Protein AF-A0A7C3WRI7-F1 (afdb_monomer_lite)

Sequence (171 aa):
MMRDEAKTGSPVGQGCARRIAGTIPGRKRAGGLLAVGIVGLAVCFWQSFASCGWAEELLVRPEIPGYQAPDWQAAYQRAAPKPTWQEWLDVGYLAGALALASWLALQRRSRAGLLLLSLVSLVWLGFWRKGCVCPIGAIQNVAAGLADPGFWVPWSVLAIFLLPLVATVFF

Secondary structure (DSSP, 8-state):
--------------------------HHHHHHHHHHHHHHHHHHHHHHHHTGGGSSGGG-----TT-PPP-TTSTTSSPPPPPHHHHHHHHHHHHHHHHHHHHIIIII--HHHHHHHHHHHHIIIIIITTSPPPHHHHHHHHHHHHH-TT----HHHHHHHHHHHHHHHH-

Structure (mmCIF, N/CA/C/O backbone):
data_AF-A0A7C3WRI7-F1
#
_entry.id   AF-A0A7C3WRI7-F1
#
loop_
_atom_site.group_PDB
_atom_site.id
_atom_site.type_symbol
_atom_site.label_atom_id
_atom_site.label_alt_id
_atom_site.label_comp_id
_atom_site.label_asym_id
_atom_site.label_entity_id
_atom_site.label_seq_id
_atom_site.pdbx_PDB_ins_code
_atom_site.Cartn_x
_atom_site.Cartn_y
_atom_site.Cartn_z
_atom_site.occupancy
_atom_site.B_iso_or_equiv
_atom_site.auth_seq_id
_atom_site.auth_comp_id
_atom_site.auth_asym_id
_atom_site.auth_atom_id
_atom_site.pdbx_PDB_model_num
ATOM 1 N N . MET A 1 1 ? -45.557 30.820 48.049 1.00 39.78 1 MET A N 1
ATOM 2 C CA . MET A 1 1 ? -45.938 32.223 47.775 1.00 39.78 1 MET A CA 1
ATOM 3 C C . MET A 1 1 ? -45.744 32.438 46.277 1.00 39.78 1 MET A C 1
ATOM 5 O O . MET A 1 1 ? -44.612 32.353 45.837 1.00 39.78 1 MET A O 1
ATOM 9 N N . MET A 1 2 ? -46.814 32.213 45.501 1.00 37.62 2 MET A N 1
ATOM 10 C CA . MET A 1 2 ? -47.477 33.202 44.616 1.00 37.62 2 MET A CA 1
ATOM 11 C C . MET A 1 2 ? -46.625 33.594 43.390 1.00 37.62 2 MET A C 1
ATOM 13 O O . MET A 1 2 ? -45.596 34.224 43.574 1.00 37.62 2 MET A O 1
ATOM 17 N N . ARG A 1 3 ? -46.945 33.088 42.180 1.00 43.84 3 ARG A N 1
ATOM 18 C CA . ARG A 1 3 ? -47.867 33.640 41.129 1.00 43.84 3 ARG A CA 1
ATOM 19 C C . ARG A 1 3 ? -47.015 34.271 40.004 1.00 43.84 3 ARG A C 1
ATOM 21 O O . ARG A 1 3 ? -45.990 34.842 40.339 1.00 43.84 3 ARG A O 1
ATOM 28 N N . ASP A 1 4 ? -47.270 34.236 38.695 1.00 41.69 4 ASP A N 1
ATOM 29 C CA . ASP A 1 4 ? -48.335 33.792 37.770 1.00 41.69 4 ASP A CA 1
ATOM 30 C C . ASP A 1 4 ? -47.631 33.562 36.399 1.00 41.69 4 ASP A C 1
ATOM 32 O O . ASP A 1 4 ? -46.673 34.264 36.080 1.00 41.69 4 ASP A O 1
ATOM 36 N N . GLU A 1 5 ? -47.858 32.471 35.661 1.00 54.56 5 GLU A N 1
ATOM 37 C CA . GLU A 1 5 ? -48.831 32.311 34.556 1.00 54.56 5 GLU A CA 1
ATOM 38 C C . GLU A 1 5 ? -48.925 33.491 33.561 1.00 54.56 5 GLU A C 1
ATOM 40 O O . GLU A 1 5 ? -49.636 34.467 33.786 1.00 54.56 5 GLU A O 1
ATOM 45 N N . ALA A 1 6 ? -48.314 33.323 32.382 1.00 50.34 6 ALA A N 1
ATOM 46 C CA . ALA A 1 6 ? -48.707 34.017 31.156 1.00 50.34 6 ALA A CA 1
ATOM 47 C C . ALA A 1 6 ? -49.017 32.979 30.063 1.00 50.34 6 ALA A C 1
ATOM 49 O O . ALA A 1 6 ? -48.139 32.501 29.346 1.00 50.34 6 ALA A O 1
ATOM 50 N N . LYS A 1 7 ? -50.303 32.622 29.969 1.00 48.34 7 LYS A N 1
ATOM 51 C CA . LYS A 1 7 ? -50.928 31.983 28.807 1.00 48.34 7 LYS A CA 1
ATOM 52 C C . LYS A 1 7 ? -51.440 33.060 27.858 1.00 48.34 7 LYS A C 1
ATOM 54 O O . LYS A 1 7 ? -52.238 33.877 28.291 1.00 48.34 7 LYS A O 1
ATOM 59 N N . THR A 1 8 ? -51.108 32.951 26.576 1.00 49.38 8 THR A N 1
ATOM 60 C CA . THR A 1 8 ? -51.894 33.391 25.403 1.00 49.38 8 THR A CA 1
ATOM 61 C C . THR A 1 8 ? -51.091 32.965 24.169 1.00 49.38 8 THR A C 1
ATOM 63 O O . THR A 1 8 ? -49.889 33.162 24.118 1.00 49.38 8 THR A O 1
ATOM 66 N N . GLY A 1 9 ? -51.600 32.341 23.119 1.00 36.56 9 GLY A N 1
ATOM 67 C CA . GLY A 1 9 ? -52.907 31.827 22.758 1.00 36.56 9 GLY A CA 1
ATOM 68 C C . GLY A 1 9 ? -52.699 31.162 21.392 1.00 36.56 9 GLY A C 1
ATOM 69 O O . GLY A 1 9 ? -52.019 31.710 20.527 1.00 36.56 9 GLY A O 1
ATOM 70 N N . SER A 1 10 ? -53.218 29.952 21.216 1.00 51.34 10 SER A N 1
ATOM 71 C CA . SER A 1 10 ? -53.287 29.304 19.905 1.00 51.34 10 SER A CA 1
ATOM 72 C C . SER A 1 10 ? -54.404 29.948 19.081 1.00 51.34 10 SER A C 1
ATOM 74 O O . SER A 1 10 ? -55.452 30.269 19.646 1.00 51.34 10 SER A O 1
ATOM 76 N N . PRO A 1 11 ? -54.250 30.024 17.752 1.00 51.44 11 PRO A N 1
ATOM 77 C CA . PRO A 1 11 ? -55.373 29.748 16.883 1.00 51.44 11 PRO A CA 1
ATOM 78 C C . PRO A 1 11 ? -55.123 28.474 16.077 1.00 51.44 11 PRO A C 1
ATOM 80 O O . PRO A 1 11 ? -54.161 28.319 15.327 1.00 51.44 11 PRO A O 1
ATOM 83 N N . VAL A 1 12 ? -56.074 27.570 16.261 1.00 51.44 12 VAL A N 1
ATOM 84 C CA . VAL A 1 12 ? -56.503 26.540 15.324 1.00 51.44 12 VAL A CA 1
ATOM 85 C C . VAL A 1 12 ? -56.751 27.160 13.942 1.00 51.44 12 VAL A C 1
ATOM 87 O O . VAL A 1 12 ? -57.408 28.189 13.828 1.00 51.44 12 VAL A O 1
ATOM 90 N N . GLY A 1 13 ? -56.273 26.489 12.895 1.00 44.88 13 GLY A N 1
ATOM 91 C CA . GLY A 1 13 ? -56.577 26.789 11.492 1.00 44.88 13 GLY A CA 1
ATOM 92 C C . GLY A 1 13 ? -55.788 25.851 10.582 1.00 44.88 13 GLY A C 1
ATOM 93 O O . GLY A 1 13 ? -54.680 26.155 10.166 1.00 44.88 13 GLY A O 1
ATOM 94 N N . GLN A 1 14 ? -56.208 24.593 10.431 1.00 54.97 14 GLN A N 1
ATOM 95 C CA . GLN A 1 14 ? -56.933 24.168 9.225 1.00 54.97 14 GLN A CA 1
ATOM 96 C C . GLN A 1 14 ? -56.440 24.887 7.962 1.00 54.97 14 GLN A C 1
ATOM 98 O O . GLN A 1 14 ? -56.923 25.954 7.604 1.00 54.97 14 GLN A O 1
ATOM 103 N N . GLY A 1 15 ? -55.478 24.279 7.272 1.00 39.47 15 GLY A N 1
ATOM 104 C CA . GLY A 1 15 ? -54.961 24.833 6.032 1.00 39.47 15 GLY A CA 1
ATOM 105 C C . GLY A 1 15 ? -54.007 23.881 5.342 1.00 39.47 15 GLY A C 1
ATOM 106 O O . GLY A 1 15 ? -52.799 23.994 5.477 1.00 39.47 15 GLY A O 1
ATOM 107 N N . CYS A 1 16 ? -54.574 22.982 4.543 1.00 48.00 16 CYS A N 1
ATOM 108 C CA . CYS A 1 16 ? -53.862 22.284 3.484 1.00 48.00 16 CYS A CA 1
ATOM 109 C C . CYS A 1 16 ? -52.846 21.239 3.976 1.00 48.00 16 CYS A C 1
ATOM 111 O O . CYS A 1 16 ? -51.634 21.364 3.810 1.00 48.00 16 CYS A O 1
ATOM 113 N N . ALA A 1 17 ? -53.382 20.089 4.400 1.00 45.66 17 ALA A N 1
ATOM 114 C CA . ALA A 1 17 ? -52.858 18.815 3.922 1.00 45.66 17 ALA A CA 1
ATOM 115 C C . ALA A 1 17 ? -52.874 18.851 2.383 1.00 45.66 17 ALA A C 1
ATOM 117 O O . ALA A 1 17 ? -53.766 18.308 1.726 1.00 45.66 17 ALA A O 1
ATOM 118 N N . ARG A 1 18 ? -51.916 19.574 1.796 1.00 48.25 18 ARG A N 1
ATOM 119 C CA . ARG A 1 18 ? -51.655 19.566 0.370 1.00 48.25 18 ARG A CA 1
ATOM 120 C C . ARG A 1 18 ? -51.052 18.201 0.144 1.00 48.25 18 ARG A C 1
ATOM 122 O O . ARG A 1 18 ? -49.856 17.995 0.307 1.00 48.25 18 ARG A O 1
ATOM 129 N N . ARG A 1 19 ? -51.942 17.246 -0.126 1.00 49.78 19 ARG A N 1
ATOM 130 C CA . ARG A 1 19 ? -51.651 15.995 -0.801 1.00 49.78 19 ARG A CA 1
ATOM 131 C C . ARG A 1 19 ? -50.691 16.370 -1.922 1.00 49.78 19 ARG A C 1
ATOM 133 O O . ARG A 1 19 ? -51.121 16.883 -2.953 1.00 49.78 19 ARG A O 1
ATOM 140 N N . ILE A 1 20 ? -49.393 16.189 -1.685 1.00 54.50 20 ILE A N 1
ATOM 141 C CA . ILE A 1 20 ? -48.397 16.169 -2.741 1.00 54.50 20 ILE A CA 1
ATOM 142 C C . ILE A 1 20 ? -48.742 14.884 -3.479 1.00 54.50 20 ILE A C 1
ATOM 144 O O . ILE A 1 20 ? -48.188 13.817 -3.238 1.00 54.50 20 ILE A O 1
ATOM 148 N N . ALA A 1 21 ? -49.752 14.981 -4.342 1.00 49.00 21 ALA A N 1
ATOM 149 C CA . ALA A 1 21 ? -49.934 14.100 -5.467 1.00 49.00 21 ALA A CA 1
ATOM 150 C C . ALA A 1 21 ? -48.777 14.419 -6.416 1.00 49.00 21 ALA A C 1
ATOM 152 O O . ALA A 1 21 ? -48.956 14.982 -7.490 1.00 49.00 21 ALA A O 1
ATOM 153 N N . GLY A 1 22 ? -47.559 14.102 -5.970 1.00 47.59 22 GLY A N 1
ATOM 154 C CA . GLY A 1 22 ? -46.480 13.800 -6.874 1.00 47.59 22 GLY A CA 1
ATOM 155 C C . GLY A 1 22 ? -46.965 12.562 -7.591 1.00 47.59 22 GLY A C 1
ATOM 156 O O . GLY A 1 22 ? -46.950 11.466 -7.035 1.00 47.59 22 GLY A O 1
ATOM 157 N N . THR A 1 23 ? -47.513 12.756 -8.784 1.00 54.59 23 THR A N 1
ATOM 158 C CA . THR A 1 23 ? -47.685 11.690 -9.757 1.00 54.59 23 THR A CA 1
ATOM 159 C C . THR A 1 23 ? -46.332 11.008 -9.860 1.00 54.59 23 THR A C 1
ATOM 161 O O . THR A 1 23 ? -45.431 11.559 -10.486 1.00 54.59 23 THR A O 1
ATOM 164 N N . ILE A 1 24 ? -46.156 9.869 -9.183 1.00 58.09 24 ILE A N 1
ATOM 165 C CA . ILE A 1 24 ? -44.980 9.021 -9.350 1.00 58.09 24 ILE A CA 1
ATOM 166 C C . ILE A 1 24 ? -44.996 8.668 -10.838 1.00 58.09 24 ILE A C 1
ATOM 168 O O . ILE A 1 24 ? -45.916 7.958 -11.262 1.00 58.09 24 ILE A O 1
ATOM 172 N N . PRO A 1 25 ? -44.081 9.212 -11.665 1.00 57.12 25 PRO A N 1
ATOM 173 C CA . PRO A 1 25 ? -44.082 8.891 -13.078 1.00 57.12 25 PRO A CA 1
ATOM 174 C C . PRO A 1 25 ? -43.915 7.378 -13.174 1.00 57.12 25 PRO A C 1
ATOM 176 O O . PRO A 1 25 ? -43.010 6.801 -12.570 1.00 57.12 25 PRO A O 1
ATOM 179 N N . GLY A 1 26 ? -44.867 6.732 -13.849 1.00 51.19 26 GLY A N 1
ATOM 180 C CA . GLY A 1 26 ? -45.013 5.285 -13.837 1.00 51.19 26 GLY A CA 1
ATOM 181 C C . GLY A 1 26 ? -43.675 4.577 -14.039 1.00 51.19 26 GLY A C 1
ATOM 182 O O . GLY A 1 26 ? -42.937 4.877 -14.980 1.00 51.19 26 GLY A O 1
ATOM 183 N N . ARG A 1 27 ? -43.403 3.606 -13.159 1.00 54.78 27 ARG A N 1
ATOM 184 C CA . ARG A 1 27 ? -42.221 2.725 -13.074 1.00 54.78 27 ARG A CA 1
ATOM 185 C C . ARG A 1 27 ? -41.651 2.258 -14.427 1.00 54.78 27 ARG A C 1
ATOM 187 O O . ARG A 1 27 ? -40.459 1.997 -14.526 1.00 54.78 27 ARG A O 1
ATOM 194 N N . LYS A 1 28 ? -42.475 2.195 -15.480 1.00 52.81 28 LYS A N 1
ATOM 195 C CA . LYS A 1 28 ? -42.070 1.808 -16.841 1.00 52.81 28 LYS A CA 1
ATOM 196 C C . LYS A 1 28 ? -41.286 2.891 -17.608 1.00 52.81 28 LYS A C 1
ATOM 198 O O . LYS A 1 28 ? -40.389 2.534 -18.361 1.00 52.81 28 LYS A O 1
ATOM 203 N N . ARG A 1 29 ? -41.551 4.193 -17.402 1.00 54.06 29 ARG A N 1
ATOM 204 C CA . ARG A 1 29 ? -40.764 5.293 -18.018 1.00 54.06 29 ARG A CA 1
ATOM 205 C C . ARG A 1 29 ? -39.451 5.552 -17.276 1.00 54.06 29 ARG A C 1
ATOM 207 O O . ARG A 1 29 ? -38.449 5.855 -17.912 1.00 54.06 29 ARG A O 1
ATOM 214 N N . ALA A 1 30 ? -39.444 5.362 -15.955 1.00 54.59 30 ALA A N 1
ATOM 215 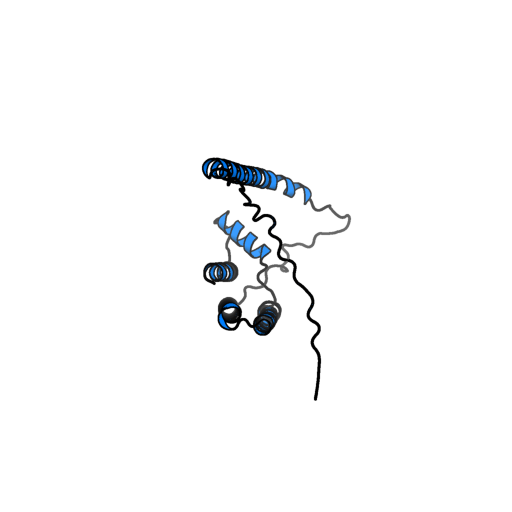C CA . ALA A 1 30 ? -38.239 5.475 -15.135 1.00 54.59 30 ALA A CA 1
ATOM 216 C C . ALA A 1 30 ? -37.190 4.409 -15.496 1.00 54.59 30 ALA A C 1
ATOM 218 O O . ALA A 1 30 ? -36.017 4.740 -15.569 1.00 54.59 30 ALA A O 1
ATOM 219 N N . GLY A 1 31 ? -37.601 3.168 -15.800 1.00 57.16 31 GLY A N 1
ATOM 220 C CA . GLY A 1 31 ? -36.685 2.107 -16.241 1.00 57.16 31 GLY A CA 1
ATOM 221 C C . GLY A 1 31 ? -36.025 2.387 -17.595 1.00 57.16 31 GLY A C 1
ATOM 222 O O . GLY A 1 31 ? -34.837 2.136 -17.750 1.00 57.16 31 GLY A O 1
ATOM 223 N N . GLY A 1 32 ? -36.764 2.976 -18.543 1.00 61.12 32 GLY A N 1
ATOM 224 C CA . GLY A 1 32 ? -36.204 3.419 -19.825 1.00 61.12 32 GLY A CA 1
ATOM 225 C C . GLY A 1 32 ? -35.217 4.577 -19.663 1.00 61.12 32 GLY A C 1
ATOM 226 O O . GLY A 1 32 ? -34.142 4.544 -20.243 1.00 61.12 32 GLY A O 1
ATOM 227 N N . LEU A 1 33 ? -35.535 5.561 -18.816 1.00 63.81 33 LEU A N 1
ATOM 228 C CA . LEU A 1 33 ? -34.647 6.695 -18.524 1.00 63.81 33 LEU A CA 1
ATOM 229 C C . LEU A 1 33 ? -33.391 6.281 -17.738 1.00 63.81 33 LEU A C 1
ATOM 231 O O . LEU A 1 33 ? -32.312 6.795 -18.013 1.00 63.81 33 LEU A O 1
ATOM 235 N N . LEU A 1 34 ? -33.504 5.323 -16.813 1.00 69.69 34 LEU A N 1
ATOM 236 C CA . LEU A 1 34 ? -32.357 4.740 -16.106 1.00 69.69 34 LEU A CA 1
ATOM 237 C C . LEU A 1 34 ? -31.488 3.897 -17.039 1.00 69.69 34 LEU A C 1
ATOM 239 O O . LEU A 1 34 ? -30.272 4.026 -16.996 1.00 69.69 34 LEU A O 1
ATOM 243 N N . ALA A 1 35 ? -32.089 3.081 -17.909 1.00 72.44 35 ALA A N 1
ATOM 244 C CA . ALA A 1 35 ? -31.347 2.302 -18.896 1.00 72.44 35 ALA A CA 1
ATOM 245 C C . ALA A 1 35 ? -30.626 3.209 -19.903 1.00 72.44 35 ALA A C 1
ATOM 247 O O . ALA A 1 35 ? -29.452 2.993 -20.179 1.00 72.44 35 ALA A O 1
ATOM 248 N N . VAL A 1 36 ? -31.281 4.269 -20.389 1.00 76.50 36 VAL A N 1
ATOM 249 C CA . VAL A 1 36 ? -30.657 5.277 -21.262 1.00 76.50 36 VAL A CA 1
ATOM 250 C C . VAL A 1 36 ? -29.559 6.045 -20.524 1.00 76.50 36 VAL A C 1
ATOM 252 O O . VAL A 1 36 ? -28.513 6.301 -21.108 1.00 76.50 36 VAL A O 1
ATOM 255 N N . GLY A 1 37 ? -29.743 6.357 -19.239 1.00 79.69 37 GLY A N 1
ATOM 256 C CA . GLY A 1 37 ? -28.711 6.980 -18.408 1.00 79.69 37 GLY A CA 1
ATOM 257 C C . GLY A 1 37 ? -27.493 6.079 -18.188 1.00 79.69 37 GLY A C 1
ATOM 258 O O . GLY A 1 37 ? -26.365 6.546 -18.307 1.00 79.69 37 GLY A O 1
ATOM 259 N N . ILE A 1 38 ? 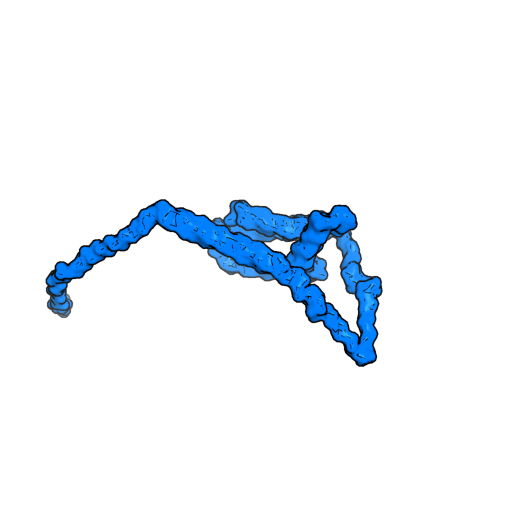-27.704 4.785 -17.929 1.00 83.44 38 ILE A N 1
ATOM 260 C CA . ILE A 1 38 ? -26.634 3.792 -17.748 1.00 83.44 38 ILE A CA 1
ATOM 261 C C . ILE A 1 38 ? -25.900 3.539 -19.068 1.00 83.44 38 ILE A C 1
ATOM 263 O O . ILE A 1 38 ? -24.675 3.525 -19.081 1.00 83.44 38 ILE A O 1
ATOM 267 N N . VAL A 1 39 ? -26.624 3.388 -20.181 1.00 84.56 39 VAL A N 1
ATOM 268 C CA . VAL A 1 39 ? -26.023 3.238 -21.515 1.00 84.56 39 VAL A CA 1
ATOM 269 C C . VAL A 1 39 ? -25.276 4.511 -21.908 1.00 84.56 39 VAL A C 1
ATOM 271 O O . VAL A 1 39 ? -24.160 4.422 -22.401 1.00 84.56 39 VAL A O 1
ATOM 274 N N . GLY A 1 40 ? -25.833 5.691 -21.631 1.00 85.69 40 GLY A N 1
ATOM 275 C CA . GLY A 1 40 ? -25.165 6.972 -21.854 1.00 85.69 40 GLY A CA 1
ATOM 276 C C . GLY A 1 40 ? -23.878 7.103 -21.040 1.00 85.69 40 GLY A C 1
ATOM 277 O O . GLY A 1 40 ? -22.842 7.444 -21.597 1.00 85.69 40 GLY A O 1
ATOM 278 N N . LEU A 1 41 ? -23.906 6.751 -19.751 1.00 86.19 41 LEU A N 1
ATOM 279 C CA . LEU A 1 41 ? -22.711 6.698 -18.903 1.00 86.19 41 LEU A CA 1
ATOM 280 C C . LEU A 1 41 ? -21.690 5.676 -19.409 1.00 86.19 41 LEU A C 1
ATOM 282 O O . LEU A 1 41 ? -20.508 5.992 -19.440 1.00 86.1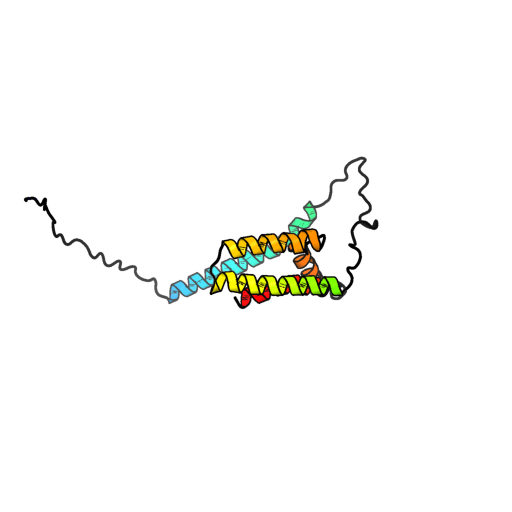9 41 LEU A O 1
ATOM 286 N N . ALA A 1 42 ? -22.123 4.491 -19.844 1.00 85.19 42 ALA A N 1
ATOM 287 C CA . ALA A 1 42 ? -21.241 3.465 -20.395 1.00 85.19 42 ALA A CA 1
ATOM 288 C C . ALA A 1 42 ? -20.603 3.899 -21.725 1.00 85.19 42 ALA A C 1
ATOM 290 O O . ALA A 1 42 ? -19.419 3.662 -21.936 1.00 85.19 42 ALA A O 1
ATOM 291 N N . VAL A 1 43 ? -21.353 4.581 -22.595 1.00 84.00 43 VAL A N 1
ATOM 292 C CA . VAL A 1 43 ? -20.848 5.139 -23.860 1.00 84.00 43 VAL A CA 1
ATOM 293 C C . VAL A 1 43 ? -19.899 6.308 -23.602 1.00 84.00 43 VAL A C 1
ATOM 295 O O . VAL A 1 43 ? -18.834 6.353 -24.210 1.00 84.00 43 VAL A O 1
ATOM 298 N N . CYS A 1 44 ? -20.222 7.213 -22.672 1.00 81.75 44 CYS A N 1
ATOM 299 C CA . CYS A 1 44 ? -19.311 8.282 -22.256 1.00 81.75 44 CYS A CA 1
ATOM 300 C C . CYS A 1 44 ? -18.029 7.709 -21.642 1.00 81.75 44 CYS A C 1
ATOM 302 O O . CYS A 1 44 ? -16.939 8.153 -21.979 1.00 81.75 44 CYS A O 1
ATOM 304 N N . PHE A 1 45 ? -18.143 6.683 -20.797 1.00 79.12 45 PHE A N 1
ATOM 305 C CA . PHE A 1 45 ? -16.997 5.996 -20.209 1.00 79.12 45 PHE A CA 1
ATOM 306 C C . PHE A 1 45 ? -16.152 5.293 -21.281 1.00 79.12 45 PHE A C 1
ATOM 308 O O . PHE A 1 45 ? -14.930 5.404 -21.258 1.00 79.12 45 PHE A O 1
ATOM 315 N N . TRP A 1 46 ? -16.783 4.655 -22.273 1.00 76.19 46 TRP A N 1
ATOM 316 C CA . TRP A 1 46 ? -16.105 4.053 -23.426 1.00 76.19 46 TRP A CA 1
ATOM 317 C C . TRP A 1 46 ? -15.384 5.098 -24.286 1.00 76.19 46 TRP A C 1
ATOM 319 O O . TRP A 1 46 ? -14.239 4.889 -24.678 1.00 76.19 46 TRP A O 1
ATOM 329 N N . GLN A 1 47 ? -16.016 6.245 -24.549 1.00 72.06 47 GLN A N 1
ATOM 330 C CA . GLN A 1 47 ? -15.412 7.348 -25.305 1.00 72.06 47 GLN A CA 1
ATOM 331 C C . GLN A 1 47 ? -14.248 7.998 -24.548 1.00 72.06 47 GLN A C 1
ATOM 333 O O . GLN A 1 47 ? -13.214 8.287 -25.151 1.00 72.06 47 GLN A O 1
ATOM 338 N N . SER A 1 48 ? -14.364 8.175 -23.231 1.00 68.12 48 SER A N 1
ATOM 339 C CA . SER A 1 48 ? -13.263 8.667 -22.397 1.00 68.12 48 SER A CA 1
ATOM 340 C C . SER A 1 48 ? -12.108 7.666 -22.327 1.00 68.12 48 SER A C 1
ATOM 342 O O . SER A 1 48 ? -10.957 8.076 -22.441 1.00 68.12 48 SER A O 1
ATOM 344 N N . PHE A 1 49 ? -12.389 6.364 -22.225 1.00 66.25 49 PHE A N 1
ATOM 345 C CA . PHE A 1 49 ? -11.354 5.325 -22.211 1.00 66.25 49 PHE A CA 1
ATOM 346 C C . PHE A 1 49 ? -10.641 5.208 -23.568 1.00 66.25 49 PHE A C 1
ATOM 348 O O . PHE A 1 49 ? -9.418 5.122 -23.618 1.00 66.25 49 PHE A O 1
ATOM 355 N N . ALA A 1 50 ? -11.378 5.313 -24.679 1.00 61.38 50 ALA A N 1
ATOM 356 C CA . ALA A 1 50 ? -10.804 5.381 -26.026 1.00 61.38 50 ALA A CA 1
ATOM 357 C C . ALA A 1 50 ? -9.942 6.642 -26.254 1.00 61.38 50 ALA A C 1
ATOM 359 O O . ALA A 1 50 ? -9.077 6.647 -27.127 1.00 61.38 50 ALA A O 1
ATOM 360 N N . SER A 1 51 ? -10.142 7.696 -25.457 1.00 55.50 51 SER A N 1
ATOM 361 C CA . SER A 1 51 ? -9.373 8.946 -25.540 1.00 55.50 51 SER A CA 1
ATOM 362 C C . SER A 1 51 ? -8.097 8.943 -24.682 1.00 55.50 51 SER A C 1
ATOM 364 O O . SER A 1 51 ? -7.293 9.865 -24.806 1.00 55.50 51 SER A O 1
ATOM 366 N N . CYS A 1 52 ? -7.856 7.918 -23.851 1.00 53.78 52 CYS A N 1
ATOM 367 C CA . CYS A 1 52 ? -6.657 7.848 -23.001 1.00 53.78 52 CYS A CA 1
ATOM 368 C C . CYS A 1 52 ? -5.336 7.726 -23.784 1.00 53.78 52 CYS A C 1
ATOM 370 O O . CYS A 1 52 ? -4.290 8.022 -23.220 1.00 53.78 52 CYS A O 1
ATOM 372 N N . GLY A 1 53 ? -5.368 7.351 -25.068 1.00 50.91 53 GLY A N 1
ATOM 373 C CA . GLY A 1 53 ? -4.162 7.185 -25.893 1.00 50.91 53 GLY A CA 1
ATOM 374 C C . GLY A 1 53 ? -3.524 8.481 -26.413 1.00 50.91 53 GLY A C 1
ATOM 375 O O . GLY A 1 53 ? -2.453 8.429 -27.00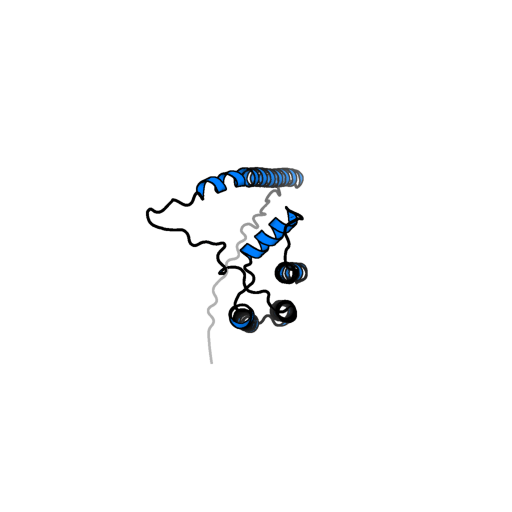1 1.00 50.91 53 GLY A O 1
ATOM 376 N N . TRP A 1 54 ? -4.153 9.647 -26.216 1.00 44.72 54 TRP A N 1
ATOM 377 C CA . TRP A 1 54 ? -3.665 10.928 -26.762 1.00 44.72 54 TRP A CA 1
ATOM 378 C C . TRP A 1 54 ? -2.788 11.729 -25.784 1.00 44.72 54 TRP A C 1
ATOM 380 O O . TRP A 1 54 ? -2.396 12.853 -26.092 1.00 44.72 54 TRP A O 1
ATOM 390 N N . ALA A 1 55 ? -2.500 11.188 -24.596 1.00 49.66 55 ALA A N 1
ATOM 391 C CA . ALA A 1 55 ? -1.775 11.901 -23.541 1.00 49.66 55 ALA A CA 1
ATOM 392 C C . ALA A 1 55 ? -0.280 11.534 -23.432 1.00 49.66 55 ALA A C 1
ATOM 394 O O . ALA A 1 55 ? 0.458 12.240 -22.748 1.00 49.66 55 ALA A O 1
ATOM 395 N N . GLU A 1 56 ? 0.184 10.471 -24.097 1.00 54.22 56 GLU A N 1
ATOM 396 C CA . GLU A 1 56 ? 1.585 10.020 -24.008 1.00 54.22 56 GLU A CA 1
ATOM 397 C C . GLU A 1 56 ? 2.556 10.863 -24.851 1.00 54.22 56 GLU A C 1
ATOM 399 O O . GLU A 1 56 ? 3.692 11.084 -24.435 1.00 54.22 56 GLU A O 1
ATOM 404 N N . GLU A 1 57 ? 2.102 11.441 -25.968 1.00 53.59 57 GLU A N 1
ATOM 405 C CA . GLU A 1 57 ? 2.950 12.232 -26.880 1.00 53.59 57 GLU A CA 1
ATOM 406 C C . GLU A 1 57 ? 3.404 13.584 -26.276 1.00 53.59 57 GLU A C 1
ATOM 408 O O . GLU A 1 57 ? 4.381 14.185 -26.715 1.00 53.59 57 GLU A O 1
ATOM 413 N N . LEU A 1 58 ? 2.721 14.084 -25.238 1.00 55.28 58 LEU A N 1
ATOM 414 C CA . LEU A 1 58 ? 3.026 15.373 -24.592 1.00 55.28 58 LEU A CA 1
ATOM 415 C C . LEU A 1 58 ? 4.101 15.281 -23.498 1.00 55.28 58 LEU A C 1
ATOM 417 O O . LEU A 1 58 ? 4.527 16.309 -22.971 1.00 55.28 58 LEU A O 1
ATOM 421 N N . LEU A 1 59 ? 4.561 14.071 -23.166 1.00 63.56 59 LEU A N 1
ATOM 422 C CA . LEU A 1 59 ? 5.630 13.829 -22.192 1.00 63.56 59 LEU A CA 1
ATOM 423 C C . LEU A 1 59 ? 7.006 13.661 -22.858 1.00 63.56 59 LEU A C 1
ATOM 425 O O . LEU A 1 59 ? 7.897 13.029 -22.289 1.00 63.56 59 LEU A O 1
ATOM 429 N N . VAL A 1 60 ? 7.222 14.243 -24.044 1.00 69.50 60 VAL A N 1
ATOM 430 C CA . VAL A 1 60 ? 8.578 14.376 -24.594 1.00 69.50 60 VAL A CA 1
ATOM 431 C C . VAL A 1 60 ? 9.353 15.334 -23.692 1.00 69.50 60 VAL A C 1
ATOM 433 O O . VAL A 1 60 ? 9.116 16.543 -23.676 1.00 69.50 60 VAL A O 1
ATOM 436 N N . ARG A 1 61 ? 10.273 14.779 -22.896 1.00 67.69 61 ARG A N 1
ATOM 437 C CA . ARG A 1 61 ? 11.177 15.559 -22.047 1.00 67.69 61 ARG A CA 1
ATOM 438 C C . ARG A 1 61 ? 11.950 16.541 -22.941 1.00 67.69 61 ARG A C 1
ATOM 440 O O . ARG A 1 61 ? 12.653 16.084 -23.837 1.00 67.69 61 ARG A O 1
ATOM 447 N N . PRO A 1 62 ? 11.873 17.861 -22.703 1.00 75.00 62 PRO A N 1
ATOM 448 C CA . PRO A 1 62 ? 12.682 18.808 -23.452 1.00 75.00 62 PRO A CA 1
ATOM 449 C C . PRO A 1 62 ? 14.165 18.581 -23.136 1.00 75.00 62 PRO A C 1
ATOM 451 O O . PRO A 1 62 ? 14.552 18.469 -21.968 1.00 75.00 62 PRO A O 1
ATOM 454 N N . GLU A 1 63 ? 15.002 18.527 -24.170 1.00 77.75 63 GLU A N 1
ATOM 455 C CA . GLU A 1 63 ? 16.451 18.460 -23.999 1.00 77.75 63 GLU A CA 1
ATOM 456 C C . GLU A 1 63 ? 16.946 19.814 -23.471 1.00 77.75 63 GLU A C 1
ATOM 458 O O . GLU A 1 63 ? 16.896 20.832 -24.161 1.00 77.75 63 GLU A O 1
ATOM 463 N N . ILE A 1 64 ? 17.386 19.845 -22.212 1.00 81.44 64 ILE A N 1
ATOM 464 C CA . ILE A 1 64 ? 17.932 21.053 -21.589 1.00 81.44 64 ILE A CA 1
ATOM 465 C C . ILE A 1 64 ? 19.408 21.166 -22.010 1.00 81.44 64 ILE A C 1
ATOM 467 O O . ILE A 1 64 ? 20.193 20.274 -21.670 1.00 81.44 64 ILE A O 1
ATOM 471 N N . PRO A 1 65 ? 19.827 22.233 -22.722 1.00 84.56 65 PRO A N 1
ATOM 472 C CA . PRO A 1 65 ? 21.212 22.392 -23.159 1.00 84.56 65 PRO A CA 1
ATOM 473 C C . PRO A 1 65 ? 22.179 22.350 -21.968 1.00 84.56 65 PRO A C 1
ATOM 475 O O . PRO A 1 65 ? 22.025 23.104 -21.011 1.00 84.56 65 PRO A O 1
ATOM 478 N N . GLY A 1 66 ? 23.175 21.463 -22.021 1.00 81.38 66 GLY A N 1
ATOM 479 C CA . GLY A 1 66 ? 24.179 21.303 -20.959 1.00 81.38 66 GLY A CA 1
ATOM 480 C C . GLY A 1 66 ? 23.765 20.408 -19.783 1.00 81.38 66 GLY A C 1
ATOM 481 O O . GLY A 1 66 ? 24.593 20.155 -18.911 1.00 81.38 66 GLY A O 1
ATOM 482 N N . TYR A 1 67 ? 22.537 19.880 -19.758 1.00 78.50 67 TYR A N 1
ATOM 483 C CA . TYR A 1 67 ? 22.114 18.890 -18.767 1.00 78.50 67 TYR A CA 1
ATOM 484 C C . TYR A 1 67 ? 22.314 17.471 -19.311 1.00 78.50 67 TYR A C 1
ATOM 486 O O . TYR A 1 67 ? 21.607 17.033 -20.218 1.00 78.50 67 TYR A O 1
ATOM 494 N N . GLN A 1 68 ? 23.258 16.730 -18.733 1.00 75.25 68 GLN A N 1
ATOM 495 C CA . GLN A 1 68 ? 23.368 15.290 -18.959 1.00 75.25 68 GLN A CA 1
ATOM 496 C C . GLN A 1 68 ? 22.350 14.592 -18.058 1.00 75.25 68 GLN A C 1
ATOM 498 O O . GLN A 1 68 ? 22.379 14.772 -16.838 1.00 75.25 68 GLN A O 1
ATOM 503 N N . ALA A 1 69 ? 21.436 13.822 -18.652 1.00 72.69 69 ALA A N 1
ATOM 504 C CA . ALA A 1 69 ? 20.540 12.993 -17.861 1.00 72.69 69 ALA A CA 1
ATOM 505 C C . ALA A 1 69 ? 21.388 12.022 -17.025 1.00 72.69 69 ALA A C 1
ATOM 507 O O . ALA A 1 69 ? 22.318 11.419 -17.569 1.00 72.69 69 ALA A O 1
ATOM 508 N N . PRO A 1 70 ? 21.111 11.875 -15.719 1.00 72.88 70 PRO A N 1
ATOM 509 C CA . PRO A 1 70 ? 21.758 10.829 -14.952 1.00 72.88 70 PRO A CA 1
ATOM 510 C C . PRO A 1 70 ? 21.426 9.489 -15.608 1.00 72.88 70 PRO A C 1
ATOM 512 O O . PRO A 1 70 ? 20.301 9.271 -16.063 1.00 72.88 70 PRO A O 1
ATOM 515 N N . ASP A 1 71 ? 22.412 8.601 -15.672 1.00 70.81 71 ASP A N 1
ATOM 516 C CA . ASP A 1 71 ? 22.176 7.245 -16.135 1.00 70.81 71 ASP A CA 1
ATOM 517 C C . ASP A 1 71 ? 21.222 6.556 -15.148 1.00 70.81 71 ASP A C 1
ATOM 519 O O . ASP A 1 71 ? 21.612 6.149 -14.055 1.00 70.81 71 ASP A O 1
ATOM 523 N N . TRP A 1 72 ? 19.944 6.450 -15.517 1.00 59.56 72 TRP A N 1
ATOM 524 C CA . TRP A 1 72 ? 18.925 5.759 -14.724 1.00 59.56 72 TRP A CA 1
ATOM 525 C C . TRP A 1 72 ? 19.191 4.246 -14.626 1.00 59.56 72 TRP A C 1
ATOM 527 O O . TRP A 1 72 ? 18.526 3.555 -13.851 1.00 59.56 72 TRP A O 1
ATOM 537 N N . GLN A 1 73 ? 20.153 3.730 -15.402 1.00 58.94 73 GLN A N 1
ATOM 538 C CA . GLN A 1 73 ? 20.662 2.362 -15.338 1.00 58.94 73 GLN A CA 1
ATOM 539 C C . GLN A 1 73 ? 21.822 2.227 -14.337 1.00 58.94 73 GLN A C 1
ATOM 541 O O . GLN A 1 73 ? 22.107 1.106 -13.900 1.00 58.94 73 GLN A O 1
ATOM 546 N N . ALA A 1 74 ? 22.441 3.335 -13.904 1.00 55.72 74 ALA A N 1
ATOM 547 C CA . ALA A 1 74 ? 23.406 3.330 -12.811 1.00 55.72 74 ALA A CA 1
ATOM 548 C C . ALA A 1 74 ? 22.725 2.805 -11.538 1.00 55.72 74 ALA A C 1
ATOM 550 O O . ALA A 1 74 ? 21.534 3.022 -11.320 1.00 55.72 74 ALA A O 1
ATOM 551 N N . ALA A 1 75 ? 23.481 2.102 -10.692 1.00 53.47 75 ALA A N 1
ATOM 552 C CA . ALA A 1 75 ? 23.038 1.237 -9.586 1.00 53.47 75 ALA A CA 1
ATOM 553 C C . ALA A 1 75 ? 22.092 1.844 -8.511 1.00 53.47 75 ALA A C 1
ATOM 555 O O . ALA A 1 75 ? 21.788 1.191 -7.515 1.00 53.47 75 ALA A O 1
ATOM 556 N N . TYR A 1 76 ? 21.606 3.069 -8.689 1.00 52.44 76 TYR A N 1
ATOM 557 C CA . TYR A 1 76 ? 20.881 3.873 -7.716 1.00 52.44 76 TYR A CA 1
ATOM 558 C C . TYR A 1 76 ? 19.378 3.592 -7.567 1.00 52.44 76 TYR A C 1
ATOM 560 O O . TYR A 1 76 ? 18.780 4.197 -6.686 1.00 52.44 76 TYR A O 1
ATOM 568 N N . GLN A 1 77 ? 18.738 2.701 -8.337 1.00 52.69 77 GLN A N 1
ATOM 569 C CA . GLN A 1 77 ? 17.270 2.529 -8.223 1.00 52.69 77 GLN A CA 1
ATOM 570 C C . GLN A 1 77 ? 16.763 1.107 -7.962 1.00 52.69 77 GLN A C 1
ATOM 572 O O . GLN A 1 77 ? 15.570 0.922 -7.718 1.00 52.69 77 GLN A O 1
ATOM 577 N N . ARG A 1 78 ? 17.627 0.085 -7.923 1.00 54.28 78 ARG A N 1
ATOM 578 C CA . ARG A 1 78 ? 17.208 -1.218 -7.384 1.00 54.28 78 ARG A CA 1
ATOM 579 C C . ARG A 1 78 ? 17.533 -1.234 -5.904 1.00 54.28 78 ARG A C 1
ATOM 581 O O . ARG A 1 78 ? 18.674 -1.487 -5.526 1.00 54.28 78 ARG A O 1
ATOM 588 N N . ALA A 1 79 ? 16.531 -0.949 -5.071 1.00 58.84 79 ALA A N 1
ATOM 589 C CA . ALA A 1 79 ? 16.615 -1.282 -3.655 1.00 58.84 79 ALA A CA 1
ATOM 590 C C . ALA A 1 79 ? 17.121 -2.727 -3.551 1.00 58.84 79 ALA A C 1
ATOM 592 O O . ALA A 1 79 ? 16.548 -3.623 -4.176 1.00 58.84 79 ALA A O 1
ATOM 593 N N . ALA A 1 80 ? 18.237 -2.927 -2.842 1.00 61.25 80 ALA A N 1
ATOM 594 C CA . ALA A 1 80 ? 18.815 -4.252 -2.679 1.00 61.25 80 ALA A CA 1
ATOM 595 C C . ALA A 1 80 ? 17.717 -5.219 -2.201 1.00 61.25 80 ALA A C 1
ATOM 597 O O . ALA A 1 80 ? 16.921 -4.819 -1.339 1.00 61.25 80 ALA A O 1
ATOM 598 N N . PRO A 1 81 ? 17.646 -6.450 -2.749 1.00 63.84 81 PRO A N 1
ATOM 599 C CA . PRO A 1 81 ? 16.634 -7.418 -2.354 1.00 63.84 81 PRO A CA 1
ATOM 600 C C . PRO A 1 81 ? 16.627 -7.543 -0.833 1.00 63.84 81 PRO A C 1
ATOM 602 O O . PRO A 1 81 ? 17.653 -7.853 -0.220 1.00 63.84 81 PRO A O 1
ATOM 605 N N . LYS A 1 82 ? 15.489 -7.231 -0.210 1.00 69.19 82 LYS A N 1
ATOM 606 C CA . LYS A 1 82 ? 15.339 -7.425 1.229 1.00 69.19 82 LYS A CA 1
ATOM 607 C C . LYS A 1 82 ? 15.412 -8.927 1.505 1.00 69.19 82 LYS A C 1
ATOM 609 O O . LYS A 1 82 ? 14.981 -9.729 0.677 1.00 69.19 82 LYS A O 1
ATOM 614 N N . PRO A 1 83 ? 15.956 -9.345 2.656 1.00 78.19 83 PRO A N 1
ATOM 615 C CA . PRO A 1 83 ? 15.900 -10.748 3.018 1.00 78.19 83 PRO A CA 1
ATOM 616 C C . PRO A 1 83 ? 14.427 -11.156 3.166 1.00 78.19 83 PRO A C 1
ATOM 618 O O . PRO A 1 83 ? 13.637 -10.441 3.785 1.00 78.19 83 PRO A O 1
ATOM 621 N N . THR A 1 84 ? 14.062 -12.308 2.606 1.00 80.62 84 THR A N 1
ATOM 622 C CA . THR A 1 84 ? 12.671 -12.780 2.459 1.00 80.62 84 THR A CA 1
ATOM 623 C C . THR A 1 84 ? 11.856 -12.746 3.754 1.00 80.62 84 THR A C 1
ATOM 625 O O . THR A 1 84 ? 10.663 -12.462 3.718 1.00 80.62 84 THR A O 1
ATOM 628 N N . TRP A 1 85 ? 12.476 -12.970 4.917 1.00 84.38 85 TRP A N 1
ATOM 629 C CA . TRP A 1 85 ? 11.789 -12.903 6.213 1.00 84.38 85 TRP A CA 1
ATOM 630 C C . TRP A 1 85 ? 11.268 -11.498 6.558 1.00 84.38 85 TRP A C 1
ATOM 632 O O . TRP A 1 85 ? 10.202 -11.383 7.160 1.00 84.38 85 TRP A O 1
ATOM 642 N N . GLN A 1 86 ? 11.975 -10.430 6.163 1.00 83.88 86 GLN A N 1
ATOM 643 C CA . GLN A 1 86 ? 11.534 -9.051 6.418 1.00 83.88 86 GLN A CA 1
ATOM 644 C C . GLN A 1 86 ? 10.286 -8.717 5.605 1.00 83.88 86 GLN A C 1
ATOM 646 O O . GLN A 1 86 ? 9.386 -8.053 6.108 1.00 83.88 86 GLN A O 1
ATOM 651 N N . GLU A 1 87 ? 10.200 -9.225 4.375 1.00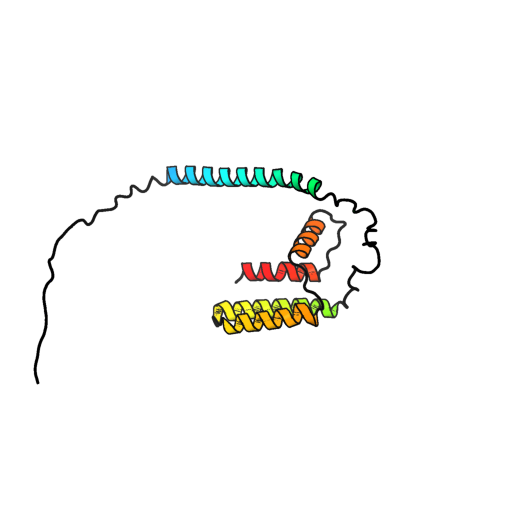 84.81 87 GLU A N 1
ATOM 652 C CA . GLU A 1 87 ? 9.033 -9.007 3.521 1.00 84.81 87 GLU A CA 1
ATOM 653 C C . GLU A 1 87 ? 7.767 -9.621 4.124 1.00 84.81 87 GLU A C 1
ATOM 655 O O . GLU A 1 87 ? 6.717 -8.980 4.151 1.00 84.81 87 GLU A O 1
ATOM 660 N N . TRP A 1 88 ? 7.874 -10.835 4.668 1.00 88.12 88 TRP A N 1
ATOM 661 C CA . TRP A 1 88 ? 6.754 -11.496 5.337 1.00 88.12 88 TRP A CA 1
ATOM 662 C C . TRP A 1 88 ? 6.354 -10.816 6.646 1.00 88.12 88 TRP A C 1
ATOM 664 O O . TRP A 1 88 ? 5.165 -10.782 6.965 1.00 88.12 88 TRP A O 1
ATOM 674 N N . LEU A 1 89 ? 7.303 -10.227 7.380 1.00 91.06 89 LEU A N 1
ATOM 675 C CA . LEU A 1 89 ? 6.977 -9.418 8.556 1.00 91.06 89 LEU A CA 1
ATOM 676 C C . LEU A 1 89 ? 6.171 -8.172 8.194 1.00 91.06 89 LEU A C 1
ATOM 678 O O . LEU A 1 89 ? 5.203 -7.863 8.885 1.00 91.06 89 LEU A O 1
ATOM 682 N N . ASP A 1 90 ? 6.524 -7.486 7.108 1.00 89.81 90 ASP A N 1
ATOM 683 C CA . ASP A 1 90 ? 5.777 -6.311 6.650 1.00 89.81 90 ASP A CA 1
ATOM 684 C C . ASP A 1 90 ? 4.344 -6.680 6.229 1.00 89.81 90 ASP A C 1
ATOM 686 O O . ASP A 1 90 ? 3.390 -5.974 6.566 1.00 89.81 90 ASP A O 1
ATOM 690 N N . VAL A 1 91 ? 4.178 -7.810 5.533 1.00 91.50 91 VAL A N 1
ATOM 691 C CA . VAL A 1 91 ? 2.863 -8.344 5.139 1.00 91.50 91 VAL A CA 1
ATOM 692 C C . VAL A 1 91 ? 2.037 -8.734 6.370 1.00 91.50 91 VAL A C 1
ATOM 694 O O . VAL A 1 91 ? 0.863 -8.371 6.466 1.00 91.50 91 VAL A O 1
ATOM 697 N N . GLY A 1 92 ? 2.644 -9.432 7.334 1.00 94.19 92 GLY A N 1
ATOM 698 C CA . GLY A 1 92 ? 1.984 -9.827 8.580 1.00 94.19 92 GLY A CA 1
ATOM 699 C C . GLY A 1 92 ? 1.572 -8.625 9.429 1.00 94.19 92 GLY A C 1
ATOM 700 O O . GLY A 1 92 ? 0.452 -8.581 9.940 1.00 94.19 92 GLY A O 1
ATOM 701 N N . TYR A 1 93 ? 2.439 -7.613 9.514 1.00 93.94 93 TYR A N 1
ATOM 702 C CA . TYR A 1 93 ? 2.128 -6.341 10.158 1.00 93.94 93 TYR A CA 1
ATOM 703 C C . TYR A 1 93 ? 0.918 -5.668 9.505 1.00 93.94 93 TYR A C 1
ATOM 705 O O . TYR A 1 93 ? -0.016 -5.285 10.207 1.00 93.94 93 TYR A O 1
ATOM 713 N N . LEU A 1 94 ? 0.900 -5.560 8.171 1.00 93.44 94 LEU A N 1
ATOM 714 C CA . LEU A 1 94 ? -0.211 -4.947 7.442 1.00 93.44 94 LEU A CA 1
ATOM 715 C C . LEU A 1 94 ? -1.529 -5.691 7.690 1.00 93.44 94 LEU A C 1
ATOM 717 O O . LEU A 1 94 ? -2.544 -5.054 7.964 1.00 93.44 94 LEU A O 1
ATOM 721 N N . ALA A 1 95 ? -1.516 -7.024 7.638 1.00 95.44 95 ALA A N 1
ATOM 722 C CA . ALA A 1 95 ? -2.697 -7.836 7.919 1.00 95.44 95 ALA A CA 1
ATOM 723 C C . ALA A 1 95 ? -3.216 -7.613 9.352 1.00 95.44 95 ALA A C 1
ATOM 725 O O . ALA A 1 95 ? -4.415 -7.404 9.555 1.00 95.44 95 ALA A O 1
ATOM 726 N N . GLY A 1 96 ? -2.316 -7.587 10.340 1.00 96.44 96 GLY A N 1
ATOM 727 C CA . GLY A 1 96 ? -2.664 -7.297 11.732 1.00 96.44 96 GLY A CA 1
ATOM 728 C C . GLY A 1 96 ? -3.199 -5.876 11.927 1.00 96.44 96 GLY A C 1
ATOM 729 O O . GLY A 1 96 ? -4.197 -5.682 12.623 1.00 96.44 96 GLY A O 1
ATOM 730 N N . ALA A 1 97 ? -2.587 -4.888 11.272 1.00 95.69 97 ALA A N 1
ATOM 731 C CA . ALA A 1 97 ? -3.031 -3.500 11.303 1.00 95.69 97 ALA A CA 1
ATOM 732 C C . ALA A 1 97 ? -4.423 -3.341 10.678 1.00 95.69 97 ALA A C 1
ATOM 734 O O . ALA A 1 97 ? -5.262 -2.659 11.258 1.00 95.69 97 ALA A O 1
ATOM 735 N N . LEU A 1 98 ? -4.710 -4.009 9.556 1.00 95.81 98 LEU A N 1
ATOM 736 C CA . LEU A 1 98 ? -6.039 -4.011 8.936 1.00 95.81 98 LEU A CA 1
ATOM 737 C C . LEU A 1 98 ? -7.089 -4.642 9.855 1.00 95.81 98 LEU A C 1
ATOM 739 O O . LEU A 1 98 ? -8.129 -4.035 10.088 1.00 95.81 98 LEU A O 1
ATOM 743 N N . ALA A 1 99 ? -6.805 -5.806 10.445 1.00 95.94 99 ALA A N 1
ATOM 744 C CA . ALA A 1 99 ? -7.726 -6.447 11.385 1.00 95.94 99 ALA A CA 1
ATOM 745 C C . ALA A 1 99 ? -8.003 -5.560 12.613 1.00 95.94 99 ALA A C 1
ATOM 747 O O . ALA A 1 99 ? -9.152 -5.406 13.039 1.00 95.94 99 ALA A O 1
ATOM 748 N N . LEU A 1 100 ? -6.957 -4.931 13.158 1.00 96.31 100 LEU A N 1
ATOM 749 C CA . LEU A 1 100 ? -7.084 -4.014 14.285 1.00 96.31 100 LEU A CA 1
ATOM 750 C C . LEU A 1 100 ? -7.848 -2.744 13.896 1.00 96.31 100 LEU A C 1
ATOM 752 O O . LEU A 1 100 ? -8.679 -2.282 14.677 1.00 96.31 100 LEU A O 1
ATOM 756 N N . ALA A 1 101 ? -7.614 -2.203 12.699 1.00 95.56 101 ALA A N 1
ATOM 757 C CA . ALA A 1 101 ? -8.357 -1.068 12.166 1.00 95.56 101 ALA A CA 1
ATOM 758 C C . ALA A 1 101 ? -9.846 -1.406 12.031 1.00 95.56 101 ALA A C 1
ATOM 760 O O . ALA A 1 101 ? -10.676 -0.652 12.539 1.00 95.56 101 ALA A O 1
ATOM 761 N N . SER A 1 102 ? -10.186 -2.561 11.449 1.00 94.88 102 SER A N 1
ATOM 762 C CA . SER A 1 102 ? -11.570 -3.034 11.331 1.00 94.88 102 SER A CA 1
ATOM 763 C C . SER A 1 102 ? -12.227 -3.195 12.702 1.00 94.88 102 SER A C 1
ATOM 765 O O . SER A 1 102 ? -13.332 -2.700 12.922 1.00 94.88 102 SER A O 1
ATOM 767 N N . TRP A 1 103 ? -11.539 -3.799 13.675 1.00 95.81 103 TRP A N 1
ATOM 768 C CA . TRP A 1 103 ? -12.057 -3.929 15.041 1.00 95.81 103 TRP A CA 1
ATOM 769 C C . TRP A 1 103 ? -12.240 -2.571 15.739 1.00 95.81 103 TRP A C 1
ATOM 771 O O . TRP A 1 103 ? -13.263 -2.327 16.391 1.00 95.81 103 TRP A O 1
ATOM 781 N N . LEU A 1 104 ? -11.277 -1.657 15.586 1.00 95.75 104 LEU A N 1
ATOM 782 C CA . LEU A 1 104 ? -11.346 -0.311 16.156 1.00 95.75 104 LEU A CA 1
ATOM 783 C C . LEU A 1 104 ? -12.473 0.521 15.539 1.00 95.75 104 LEU A C 1
ATOM 785 O O . LEU A 1 104 ? -13.128 1.276 16.263 1.00 95.75 104 LEU A O 1
ATOM 789 N N . ALA A 1 105 ? -12.702 0.378 14.235 1.00 94.44 105 ALA A N 1
ATOM 790 C CA . ALA A 1 105 ? -13.736 1.085 13.494 1.00 94.44 105 ALA A CA 1
ATOM 791 C C . ALA A 1 105 ? -15.138 0.527 13.783 1.00 94.44 105 ALA A C 1
ATOM 793 O O . ALA A 1 105 ? -16.037 1.295 14.129 1.00 94.44 105 ALA A O 1
ATOM 794 N N . LEU A 1 106 ? -15.318 -0.796 13.695 1.00 93.81 106 LEU A N 1
ATOM 795 C CA . LEU A 1 106 ? -16.626 -1.447 13.803 1.00 93.81 106 LEU A CA 1
ATOM 796 C C . LEU A 1 106 ? -17.068 -1.634 15.259 1.00 93.81 106 LEU A C 1
ATOM 798 O O . LEU A 1 106 ? -18.184 -1.252 15.615 1.00 93.81 106 LEU A O 1
ATOM 802 N N . GLN A 1 107 ? -16.192 -2.183 16.109 1.00 94.12 107 GLN A N 1
ATOM 803 C CA . GLN A 1 107 ? -16.561 -2.592 17.467 1.00 94.12 107 GLN A CA 1
ATOM 804 C C . GLN A 1 107 ? -16.319 -1.490 18.501 1.00 94.12 107 GLN A C 1
ATOM 806 O O . GLN A 1 107 ? -17.202 -1.173 19.295 1.00 94.12 107 GLN A O 1
ATOM 811 N N . ARG A 1 108 ? -15.113 -0.908 18.524 1.00 94.44 108 ARG A N 1
ATOM 812 C CA . ARG A 1 108 ? -14.741 0.110 19.529 1.00 94.44 108 ARG A CA 1
ATOM 813 C C . ARG A 1 108 ? -15.185 1.525 19.156 1.00 94.44 108 ARG A C 1
ATOM 815 O O . ARG A 1 108 ? -15.264 2.368 20.045 1.00 94.44 108 ARG A O 1
ATOM 822 N N . ARG A 1 109 ? -15.414 1.796 17.864 1.00 93.31 109 ARG A N 1
ATOM 823 C CA . ARG A 1 109 ? -15.709 3.124 17.288 1.00 93.31 109 ARG A CA 1
ATOM 824 C C . ARG A 1 109 ? -14.770 4.232 17.794 1.00 93.31 109 ARG A C 1
ATOM 826 O O . ARG A 1 109 ? -15.185 5.371 18.013 1.00 93.31 109 ARG A O 1
ATOM 833 N N . SER A 1 110 ? -13.491 3.903 17.994 1.00 94.94 110 SER A N 1
ATOM 834 C CA . SER A 1 110 ? -12.514 4.818 18.596 1.00 94.94 110 SER A CA 1
ATOM 835 C C . SER A 1 110 ? -11.712 5.561 17.533 1.00 94.94 110 SER A C 1
ATOM 837 O O . SER A 1 110 ? -10.803 5.006 16.915 1.00 94.94 110 SER A O 1
ATOM 839 N N . ARG A 1 111 ? -12.003 6.856 17.367 1.00 94.56 111 ARG A N 1
ATOM 840 C CA . ARG A 1 111 ? -11.255 7.734 16.450 1.00 94.56 111 ARG A CA 1
ATOM 841 C C . ARG A 1 111 ? -9.795 7.898 16.877 1.00 94.56 111 ARG A C 1
ATOM 843 O O . ARG A 1 111 ? -8.906 7.842 16.038 1.00 94.56 111 ARG A O 1
ATOM 850 N N . ALA A 1 112 ? -9.544 8.043 18.180 1.00 96.44 112 ALA A N 1
ATOM 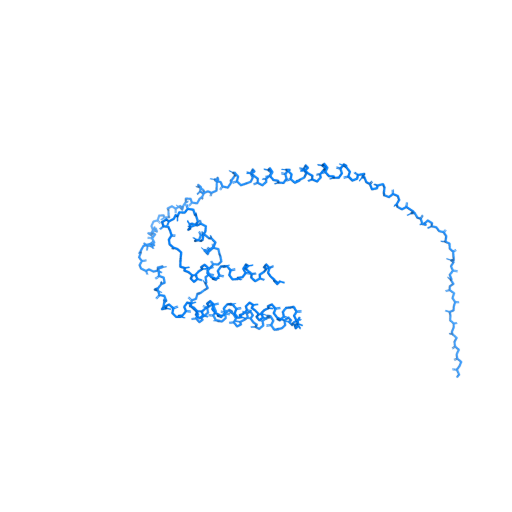851 C CA . ALA A 1 112 ? -8.188 8.161 18.718 1.00 96.44 112 ALA A CA 1
ATOM 852 C C . ALA A 1 112 ? -7.365 6.883 18.486 1.00 96.44 112 ALA A C 1
ATOM 854 O O . ALA A 1 112 ? -6.187 6.966 18.150 1.00 96.44 112 ALA A O 1
ATOM 855 N N . GLY A 1 113 ? -7.997 5.707 18.596 1.00 95.81 113 GLY A N 1
ATOM 856 C CA . GLY A 1 113 ? -7.350 4.431 18.290 1.00 95.81 113 GLY A CA 1
ATOM 857 C C . GLY A 1 113 ? -6.924 4.328 16.824 1.00 95.81 113 GLY A C 1
ATOM 858 O O . GLY A 1 113 ? -5.799 3.924 16.547 1.00 95.81 113 GLY A O 1
ATOM 859 N N . LEU A 1 114 ? -7.785 4.750 15.892 1.00 96.31 114 LEU A N 1
ATOM 860 C CA . LEU A 1 114 ? -7.463 4.768 14.459 1.00 96.31 114 LEU A CA 1
ATOM 861 C C . LEU A 1 114 ? -6.333 5.755 14.126 1.00 96.31 114 LEU A C 1
ATOM 863 O O . LEU A 1 114 ? -5.456 5.434 13.325 1.00 96.31 114 LEU A O 1
ATOM 867 N N . LEU A 1 115 ? -6.313 6.929 14.767 1.00 97.31 115 LEU A N 1
ATOM 868 C CA . LEU A 1 115 ? -5.226 7.902 14.604 1.00 97.31 115 LEU A CA 1
ATOM 869 C C . LEU A 1 115 ? -3.892 7.349 15.116 1.00 97.31 115 LEU A C 1
ATOM 871 O O . LEU A 1 115 ? -2.890 7.419 14.405 1.00 97.31 115 LEU A O 1
ATOM 875 N N . LEU A 1 116 ? -3.880 6.747 16.309 1.00 97.44 116 LEU A N 1
ATOM 876 C CA . LEU A 1 116 ? -2.678 6.120 16.858 1.00 97.44 116 LEU A CA 1
ATOM 877 C C . LEU A 1 116 ? -2.180 4.989 15.951 1.00 97.44 116 LEU A C 1
ATOM 879 O O . LEU A 1 116 ? -0.994 4.930 15.640 1.00 97.44 116 LEU A O 1
ATOM 883 N N . LEU A 1 117 ? -3.086 4.131 15.477 1.00 96.44 117 LEU A N 1
ATOM 884 C CA . LEU A 1 117 ? -2.747 3.046 14.560 1.00 96.44 117 LEU A CA 1
ATOM 885 C C . LEU A 1 117 ? -2.146 3.566 13.247 1.00 96.44 117 LEU A C 1
ATOM 887 O O . LEU A 1 117 ? -1.178 2.994 12.748 1.00 96.44 117 LEU A O 1
ATOM 891 N N . SER A 1 118 ? -2.675 4.672 12.719 1.00 94.31 118 SER A N 1
ATOM 892 C CA . SER A 1 118 ? -2.154 5.318 11.508 1.00 94.31 118 SER A CA 1
ATOM 893 C C . SER A 1 118 ? -0.727 5.834 11.715 1.00 94.31 118 SER A C 1
ATOM 895 O O . SER A 1 118 ? 0.137 5.609 10.869 1.00 94.31 118 SER A O 1
ATOM 897 N N . LEU A 1 119 ? -0.448 6.462 12.864 1.00 96.44 119 LEU A N 1
ATOM 898 C CA . LEU A 1 119 ? 0.898 6.929 13.215 1.00 96.44 119 LEU A CA 1
ATOM 899 C C . LEU A 1 119 ? 1.883 5.766 13.366 1.00 96.44 119 LEU A C 1
ATOM 901 O O . LEU A 1 119 ? 2.974 5.812 12.801 1.00 96.44 119 LEU A O 1
ATOM 905 N N . VAL A 1 120 ? 1.491 4.700 14.071 1.00 95.75 120 VAL A N 1
ATOM 906 C CA . VAL A 1 120 ? 2.324 3.494 14.219 1.00 95.75 120 VAL A CA 1
ATOM 907 C C . VAL A 1 120 ? 2.596 2.853 12.853 1.00 95.75 120 VAL A C 1
ATOM 909 O O . VAL A 1 120 ? 3.731 2.468 12.579 1.00 95.75 120 VAL A O 1
ATOM 912 N N . SER A 1 121 ? 1.595 2.813 11.968 1.00 92.88 121 SER A N 1
ATOM 913 C CA . SER A 1 121 ? 1.738 2.287 10.602 1.00 92.88 121 SER A CA 1
ATOM 914 C C . SER A 1 121 ? 2.707 3.108 9.765 1.00 92.88 121 SER A C 1
ATOM 916 O O . SER A 1 121 ? 3.517 2.538 9.038 1.00 92.88 121 SER A O 1
ATOM 918 N N . LEU A 1 122 ? 2.678 4.434 9.896 1.00 91.75 122 LEU A N 1
ATOM 919 C CA . LEU A 1 122 ? 3.612 5.320 9.208 1.00 91.75 122 LEU A CA 1
ATOM 920 C C . LEU A 1 122 ? 5.045 5.137 9.726 1.00 91.75 122 LEU A C 1
ATOM 922 O O . LEU A 1 122 ? 5.983 5.092 8.930 1.00 91.75 122 LEU A O 1
ATOM 926 N N . VAL A 1 123 ? 5.225 4.967 11.039 1.00 93.06 123 VAL A N 1
ATOM 927 C CA . VAL A 1 123 ? 6.542 4.685 11.631 1.00 93.06 123 VAL A CA 1
ATOM 928 C C . VAL A 1 123 ? 7.095 3.346 11.139 1.00 93.06 123 VAL A C 1
ATOM 930 O O . VAL A 1 123 ? 8.243 3.278 10.692 1.00 93.06 123 VAL A O 1
ATOM 933 N N . TRP A 1 124 ? 6.272 2.298 11.163 1.00 90.75 124 TRP A N 1
ATOM 934 C CA . TRP A 1 124 ? 6.674 0.962 10.732 1.00 90.75 124 TRP A CA 1
ATOM 935 C C . TRP A 1 124 ? 6.942 0.898 9.220 1.00 90.75 124 TRP A C 1
ATOM 937 O O . TRP A 1 124 ? 8.043 0.571 8.779 1.00 90.75 124 TRP A O 1
ATOM 947 N N . LEU A 1 125 ? 5.959 1.257 8.395 1.00 87.38 125 LEU A N 1
ATOM 948 C CA . LEU A 1 125 ? 6.049 1.101 6.940 1.00 87.38 125 LEU A CA 1
ATOM 949 C C . LEU A 1 125 ? 6.894 2.189 6.270 1.00 87.38 125 LEU A C 1
ATOM 951 O O . LEU A 1 125 ? 7.485 1.937 5.225 1.00 87.38 125 LEU A O 1
ATOM 955 N N . GLY A 1 126 ? 6.969 3.384 6.852 1.00 86.00 126 GLY A N 1
ATOM 956 C CA . GLY A 1 126 ? 7.790 4.472 6.331 1.00 86.00 126 GLY A CA 1
ATOM 957 C C . GLY A 1 126 ? 9.247 4.327 6.753 1.00 86.00 126 GLY A C 1
ATOM 958 O O . GLY A 1 126 ? 10.127 4.102 5.921 1.00 86.00 126 GLY A O 1
ATOM 959 N N . PHE A 1 127 ? 9.507 4.436 8.057 1.00 87.62 127 PHE A N 1
ATOM 960 C CA . PHE A 1 127 ? 10.869 4.555 8.580 1.00 87.62 127 PHE A CA 1
ATOM 961 C C . PHE A 1 127 ? 11.545 3.199 8.797 1.00 87.62 127 PHE A C 1
ATOM 963 O O . PHE A 1 127 ? 12.672 3.010 8.339 1.00 87.62 127 PHE A O 1
ATOM 970 N N . TRP A 1 128 ? 10.873 2.239 9.445 1.00 85.25 128 TRP A N 1
ATOM 971 C CA . TRP A 1 128 ? 11.483 0.935 9.748 1.00 85.25 128 TRP A CA 1
ATOM 972 C C . TRP A 1 128 ? 11.743 0.119 8.481 1.00 85.25 128 TRP A C 1
ATOM 974 O O . TRP A 1 128 ? 12.852 -0.370 8.247 1.00 85.25 128 TRP A O 1
ATOM 984 N N . ARG A 1 129 ? 10.741 0.046 7.601 1.00 79.94 129 ARG A N 1
ATOM 985 C CA . ARG A 1 129 ? 10.871 -0.609 6.298 1.00 79.94 129 ARG A CA 1
ATOM 986 C C . ARG A 1 129 ? 11.770 0.165 5.326 1.00 79.94 129 ARG A C 1
ATOM 988 O O . ARG A 1 129 ? 12.219 -0.421 4.341 1.00 79.94 129 ARG A O 1
ATOM 995 N N . LYS A 1 130 ? 12.106 1.428 5.615 1.00 78.94 130 LYS A N 1
ATOM 996 C CA . LYS A 1 130 ? 12.884 2.327 4.740 1.00 78.94 130 LYS A CA 1
ATOM 997 C C . LYS A 1 130 ? 12.210 2.563 3.381 1.00 78.94 130 LYS A C 1
ATOM 999 O O . LYS A 1 130 ? 12.887 2.656 2.361 1.00 78.94 130 LYS A O 1
ATOM 1004 N N . GLY A 1 131 ? 10.880 2.612 3.369 1.00 72.38 131 GLY A N 1
ATOM 1005 C CA . GLY A 1 131 ? 10.082 2.819 2.165 1.00 72.38 131 GLY A CA 1
ATOM 1006 C C . GLY A 1 131 ? 8.761 2.055 2.186 1.00 72.38 131 GLY A C 1
ATOM 1007 O O . GLY A 1 131 ? 8.709 0.863 2.494 1.00 72.38 131 GLY A O 1
ATOM 1008 N N . CYS A 1 132 ? 7.690 2.743 1.801 1.00 73.25 132 CYS A N 1
ATOM 1009 C CA . CYS A 1 132 ? 6.383 2.141 1.570 1.00 73.25 132 CYS A CA 1
ATOM 1010 C C . CYS A 1 132 ? 6.341 1.538 0.159 1.00 73.25 132 CYS A C 1
ATOM 1012 O O . CYS A 1 132 ? 6.938 2.083 -0.769 1.00 73.25 132 CYS A O 1
ATOM 1014 N N . VAL A 1 133 ? 5.572 0.463 -0.043 1.00 77.50 133 VAL A N 1
ATOM 1015 C CA . VAL A 1 133 ? 5.167 0.100 -1.411 1.00 77.50 133 VAL A CA 1
ATOM 1016 C C . VAL A 1 133 ? 4.293 1.240 -1.916 1.00 77.50 133 VAL A C 1
ATOM 1018 O O . VAL A 1 133 ? 3.272 1.554 -1.309 1.00 77.50 133 VAL A O 1
ATOM 1021 N N . CYS A 1 134 ? 4.739 1.899 -2.982 1.00 79.44 134 CYS A N 1
ATOM 1022 C CA . CYS A 1 134 ? 4.038 3.044 -3.535 1.00 79.44 134 CYS A CA 1
ATOM 1023 C C . CYS A 1 134 ? 2.696 2.575 -4.120 1.00 79.44 134 CYS A C 1
ATOM 1025 O O . CYS A 1 134 ? 2.726 1.744 -5.029 1.00 79.44 134 CYS A O 1
ATOM 1027 N N . PRO A 1 135 ? 1.534 3.073 -3.654 1.00 79.31 135 PRO A N 1
ATOM 1028 C CA . PRO A 1 135 ? 0.240 2.596 -4.141 1.00 79.31 135 PRO A CA 1
ATOM 1029 C C . PRO A 1 135 ? 0.077 2.764 -5.656 1.00 79.31 135 PRO A C 1
ATOM 1031 O O . PRO A 1 135 ? -0.393 1.848 -6.324 1.00 79.31 135 PRO A O 1
ATOM 1034 N N . ILE A 1 136 ? 0.537 3.894 -6.214 1.00 83.62 136 ILE A N 1
ATOM 1035 C CA . ILE A 1 136 ? 0.465 4.140 -7.662 1.00 83.62 136 ILE A CA 1
ATOM 1036 C C . ILE A 1 136 ? 1.391 3.198 -8.446 1.00 83.62 136 ILE A C 1
ATOM 1038 O O . ILE A 1 136 ? 0.969 2.607 -9.434 1.00 83.62 136 ILE A O 1
ATOM 1042 N N . GLY A 1 137 ? 2.617 2.975 -7.957 1.00 84.12 137 GLY A N 1
ATOM 1043 C CA . GLY A 1 137 ? 3.567 2.052 -8.583 1.00 84.12 137 GLY A CA 1
ATOM 1044 C C . GLY A 1 137 ? 3.145 0.585 -8.461 1.00 84.12 137 GLY A C 1
ATOM 1045 O O . GLY A 1 137 ? 3.389 -0.205 -9.364 1.00 84.12 137 GLY A O 1
ATOM 1046 N N . ALA A 1 138 ? 2.465 0.208 -7.375 1.00 85.12 138 ALA A N 1
ATOM 1047 C CA . ALA A 1 138 ? 1.933 -1.140 -7.195 1.00 85.12 138 ALA A CA 1
ATOM 1048 C C . ALA A 1 138 ? 0.842 -1.456 -8.224 1.00 85.12 138 ALA A C 1
ATOM 1050 O O . ALA A 1 138 ? 0.876 -2.527 -8.822 1.00 85.12 138 ALA A O 1
ATOM 1051 N N . ILE A 1 139 ? -0.075 -0.514 -8.476 1.00 88.50 139 ILE A N 1
ATOM 1052 C CA . ILE A 1 139 ? -1.109 -0.673 -9.508 1.00 88.50 139 ILE A CA 1
ATOM 1053 C C . ILE A 1 139 ? -0.458 -0.810 -10.887 1.00 88.50 139 ILE A C 1
ATOM 1055 O O . ILE A 1 139 ? -0.825 -1.709 -11.636 1.00 88.50 139 ILE A O 1
ATOM 1059 N N . GLN A 1 140 ? 0.536 0.027 -11.200 1.00 88.50 140 GLN A N 1
ATOM 1060 C CA . GLN A 1 140 ? 1.275 -0.046 -12.465 1.00 88.50 140 GLN A CA 1
ATOM 1061 C C . GLN A 1 140 ? 2.005 -1.385 -12.631 1.00 88.50 140 GLN A C 1
ATOM 1063 O O . GLN A 1 140 ? 1.862 -2.026 -13.666 1.00 88.50 140 GLN A O 1
ATOM 1068 N N . ASN A 1 141 ? 2.724 -1.851 -11.606 1.00 87.94 141 ASN A N 1
ATOM 1069 C CA . ASN A 1 141 ? 3.446 -3.125 -11.650 1.00 87.94 141 ASN A CA 1
ATOM 1070 C C . ASN A 1 141 ? 2.498 -4.322 -11.793 1.00 87.94 141 ASN A C 1
ATOM 1072 O O . ASN A 1 141 ? 2.781 -5.243 -12.553 1.00 87.94 141 ASN A O 1
ATOM 1076 N N . VAL A 1 142 ? 1.371 -4.319 -11.075 1.00 89.31 142 VAL A N 1
ATOM 1077 C CA . VAL A 1 142 ? 0.372 -5.390 -11.182 1.00 89.31 142 VAL A CA 1
ATOM 1078 C C . VAL A 1 142 ? -0.303 -5.352 -12.554 1.00 89.31 142 VAL A C 1
ATOM 1080 O O . VAL A 1 142 ? -0.447 -6.399 -13.173 1.00 89.31 142 VAL A O 1
ATOM 1083 N N . ALA A 1 143 ? -0.660 -4.173 -13.069 1.00 90.62 143 ALA A N 1
ATOM 1084 C CA . ALA A 1 143 ? -1.229 -4.034 -14.409 1.00 90.62 143 ALA A CA 1
ATOM 1085 C C . ALA A 1 143 ? -0.250 -4.497 -15.501 1.00 90.62 143 ALA A C 1
ATOM 1087 O O . ALA A 1 143 ? -0.649 -5.241 -16.393 1.00 90.62 143 ALA A O 1
ATOM 1088 N N . ALA A 1 144 ? 1.031 -4.128 -15.395 1.00 89.44 144 ALA A N 1
ATOM 1089 C CA . ALA A 1 144 ? 2.079 -4.586 -16.304 1.00 89.44 144 ALA A CA 1
ATOM 1090 C C . ALA A 1 144 ? 2.245 -6.114 -16.258 1.00 89.44 144 ALA A C 1
ATOM 1092 O O . ALA A 1 144 ? 2.270 -6.746 -17.306 1.00 89.44 144 ALA A O 1
ATOM 1093 N N . GLY A 1 145 ? 2.262 -6.719 -15.064 1.00 88.62 145 GLY A N 1
ATOM 1094 C CA . GLY A 1 145 ? 2.328 -8.179 -14.906 1.00 88.62 145 GLY A CA 1
ATOM 1095 C C . GLY A 1 145 ? 1.090 -8.932 -15.402 1.00 88.62 145 GLY A C 1
ATOM 1096 O O . GLY A 1 145 ? 1.183 -10.106 -15.748 1.00 88.62 145 GLY A O 1
ATOM 1097 N N . LEU A 1 146 ? -0.073 -8.276 -15.452 1.00 88.44 146 LEU A N 1
ATOM 1098 C CA . LEU A 1 146 ? -1.284 -8.838 -16.058 1.00 88.44 146 LEU A CA 1
ATOM 1099 C C . LEU A 1 146 ? -1.287 -8.709 -17.587 1.00 88.44 146 LEU A C 1
ATOM 1101 O O . LEU A 1 146 ? -1.872 -9.554 -18.261 1.00 88.44 146 LEU A O 1
ATOM 1105 N N . ALA A 1 147 ? -0.671 -7.654 -18.126 1.00 92.38 147 ALA A N 1
ATOM 1106 C CA . ALA A 1 147 ? -0.598 -7.399 -19.562 1.00 92.38 147 ALA A CA 1
ATOM 1107 C C . ALA A 1 147 ? 0.522 -8.196 -20.252 1.00 92.38 147 ALA A C 1
ATOM 1109 O O . ALA A 1 147 ? 0.349 -8.616 -21.396 1.00 92.38 147 ALA A O 1
ATOM 1110 N N . ASP A 1 148 ? 1.645 -8.416 -19.564 1.00 89.38 148 ASP A N 1
ATOM 1111 C CA . ASP A 1 148 ? 2.810 -9.134 -20.079 1.00 89.38 148 ASP A CA 1
ATOM 1112 C C . ASP A 1 148 ? 3.222 -10.282 -19.132 1.00 89.38 148 ASP A C 1
ATOM 1114 O O . ASP A 1 148 ? 3.718 -10.024 -18.030 1.00 89.38 148 ASP A O 1
ATOM 1118 N N . PRO A 1 149 ? 3.086 -11.560 -19.547 1.00 82.62 149 PRO A N 1
ATOM 1119 C CA . PRO A 1 149 ? 3.497 -12.708 -18.737 1.00 82.62 149 PRO A CA 1
ATOM 1120 C C . PRO A 1 149 ? 5.020 -12.802 -18.523 1.00 82.62 149 PRO A C 1
ATOM 1122 O O . PRO A 1 149 ? 5.465 -13.579 -17.678 1.00 82.62 149 PRO A O 1
ATOM 1125 N N . GLY A 1 150 ? 5.830 -12.040 -19.267 1.00 87.75 150 GLY A N 1
ATOM 1126 C CA . GLY A 1 150 ? 7.273 -11.919 -19.051 1.00 87.75 150 GLY A CA 1
ATOM 1127 C C . GLY A 1 150 ? 7.657 -10.987 -17.895 1.00 87.75 150 GLY A C 1
ATOM 1128 O O . GLY A 1 150 ? 8.817 -10.991 -17.472 1.00 87.75 150 GLY A O 1
ATOM 1129 N N . PHE A 1 151 ? 6.714 -10.202 -17.361 1.00 85.00 151 PHE A N 1
ATOM 1130 C CA . PHE A 1 151 ? 6.963 -9.235 -16.293 1.00 85.00 151 PHE A CA 1
ATOM 1131 C C . PHE A 1 151 ? 6.763 -9.855 -14.900 1.00 85.00 151 PHE A C 1
ATOM 1133 O O . PHE A 1 151 ? 5.664 -10.242 -14.506 1.00 85.00 151 PHE A O 1
ATOM 1140 N N . TRP A 1 152 ? 7.840 -9.926 -14.114 1.00 84.31 152 TRP A N 1
ATOM 1141 C CA . TRP A 1 152 ? 7.833 -10.563 -12.795 1.00 84.31 152 TRP A CA 1
ATOM 1142 C C . TRP A 1 152 ? 7.504 -9.570 -11.677 1.00 84.31 152 TRP A C 1
ATOM 1144 O O . TRP A 1 152 ? 8.247 -8.617 -11.434 1.00 84.31 152 TRP A O 1
ATOM 1154 N N . VAL A 1 153 ? 6.428 -9.842 -10.934 1.00 84.44 153 VAL A N 1
ATOM 1155 C CA . VAL A 1 153 ? 6.012 -9.052 -9.764 1.00 84.44 153 VAL A CA 1
ATOM 1156 C C . VAL A 1 153 ? 6.327 -9.819 -8.472 1.00 84.44 153 VAL A C 1
ATOM 1158 O O . VAL A 1 153 ? 5.908 -10.969 -8.337 1.00 84.44 153 VAL A O 1
ATOM 1161 N N . PRO A 1 154 ? 7.020 -9.217 -7.485 1.00 84.56 154 PRO A N 1
ATOM 1162 C CA . PRO A 1 154 ? 7.272 -9.870 -6.201 1.00 84.56 154 PRO A CA 1
ATOM 1163 C C . PRO A 1 154 ? 5.977 -10.187 -5.437 1.00 84.56 154 PRO A C 1
ATOM 1165 O O . PRO A 1 154 ? 5.090 -9.339 -5.315 1.00 84.56 154 PRO A O 1
ATOM 1168 N N . TRP A 1 155 ? 5.903 -11.376 -4.831 1.00 86.56 155 TRP A N 1
ATOM 1169 C CA . TRP A 1 155 ? 4.738 -11.825 -4.052 1.00 86.56 155 TRP A CA 1
ATOM 1170 C C . TRP A 1 155 ? 4.367 -10.881 -2.904 1.00 86.56 155 TRP A C 1
ATOM 1172 O O . TRP A 1 155 ? 3.188 -10.670 -2.628 1.00 86.56 155 TRP A O 1
ATOM 1182 N N . SER A 1 156 ? 5.359 -10.273 -2.254 1.00 85.62 156 SER A N 1
ATOM 1183 C CA . SER A 1 156 ? 5.144 -9.323 -1.160 1.00 85.62 156 SER A CA 1
ATOM 1184 C C . SER A 1 156 ? 4.457 -8.033 -1.622 1.00 85.62 156 SER A C 1
ATOM 1186 O O . SER A 1 156 ? 3.600 -7.508 -0.911 1.00 85.62 156 SER A O 1
ATOM 1188 N N . VAL A 1 157 ? 4.756 -7.549 -2.834 1.00 85.81 157 VAL A N 1
ATOM 1189 C CA . VAL A 1 157 ? 4.069 -6.394 -3.443 1.00 85.81 157 VAL A CA 1
ATOM 1190 C C . VAL A 1 157 ? 2.612 -6.741 -3.734 1.00 85.81 157 VAL A C 1
ATOM 1192 O O . VAL A 1 157 ? 1.719 -5.963 -3.398 1.00 85.81 157 VAL A O 1
ATOM 1195 N N . LEU A 1 158 ? 2.370 -7.932 -4.288 1.00 89.75 158 LEU A N 1
ATOM 1196 C CA . LEU A 1 158 ? 1.022 -8.412 -4.577 1.00 89.75 158 LEU A CA 1
ATOM 1197 C C . LEU A 1 158 ? 0.188 -8.564 -3.295 1.00 89.75 158 LEU A C 1
ATOM 1199 O O . LEU A 1 158 ? -0.962 -8.133 -3.255 1.00 89.75 158 LEU A O 1
ATOM 1203 N N . ALA A 1 159 ? 0.774 -9.108 -2.226 1.00 90.75 159 ALA A N 1
ATOM 1204 C CA . ALA A 1 159 ? 0.105 -9.248 -0.935 1.00 90.75 159 ALA A CA 1
ATOM 1205 C C . ALA A 1 159 ? -0.255 -7.887 -0.315 1.00 90.75 159 ALA A C 1
ATOM 1207 O O . ALA A 1 159 ? -1.381 -7.704 0.143 1.00 90.75 159 ALA A O 1
ATOM 1208 N N . ILE A 1 160 ? 0.668 -6.917 -0.339 1.00 88.56 160 ILE A N 1
ATOM 1209 C CA . ILE A 1 160 ? 0.428 -5.561 0.188 1.00 88.56 160 ILE A CA 1
ATOM 1210 C C . ILE A 1 160 ? -0.656 -4.827 -0.608 1.00 88.56 160 ILE A C 1
ATOM 1212 O O . ILE A 1 160 ? -1.406 -4.040 -0.035 1.00 88.56 160 ILE A O 1
ATOM 1216 N N . PHE A 1 161 ? -0.760 -5.101 -1.908 1.00 91.19 161 PHE A N 1
ATOM 1217 C CA . PHE A 1 161 ? -1.815 -4.564 -2.760 1.00 91.19 161 PHE A CA 1
ATOM 1218 C C . PHE A 1 161 ? -3.179 -5.233 -2.511 1.00 91.19 161 PHE A C 1
ATOM 1220 O O . PHE A 1 161 ? -4.187 -4.542 -2.368 1.00 91.19 161 PHE A O 1
ATOM 1227 N N . LEU A 1 162 ? -3.227 -6.566 -2.427 1.00 93.25 162 LEU A N 1
ATOM 1228 C CA . LEU A 1 162 ? -4.480 -7.322 -2.311 1.00 93.25 162 LEU A CA 1
ATOM 1229 C C . LEU A 1 162 ? -5.090 -7.293 -0.906 1.00 93.25 162 LEU A C 1
ATOM 1231 O O . LEU A 1 162 ? -6.312 -7.269 -0.785 1.00 93.25 162 LEU A O 1
ATOM 1235 N N . LEU A 1 163 ? -4.279 -7.292 0.156 1.00 93.56 163 LEU A N 1
ATOM 1236 C CA . LEU A 1 163 ? -4.777 -7.360 1.537 1.00 93.56 163 LEU A CA 1
ATOM 1237 C C . LEU A 1 163 ? -5.770 -6.236 1.889 1.00 93.56 163 LEU A C 1
ATOM 1239 O O . LEU A 1 163 ? -6.846 -6.555 2.400 1.00 93.56 163 LEU A O 1
ATOM 1243 N N . PRO A 1 164 ? -5.482 -4.947 1.609 1.00 91.19 164 PRO A N 1
ATOM 1244 C CA . PRO A 1 164 ? -6.437 -3.869 1.846 1.00 91.19 164 PRO A CA 1
ATOM 1245 C C . PRO A 1 164 ? -7.727 -4.037 1.039 1.00 91.19 164 PRO A C 1
ATOM 1247 O O . PRO A 1 164 ? -8.805 -3.824 1.583 1.00 91.19 164 PRO A O 1
ATOM 1250 N N . LEU A 1 165 ? -7.634 -4.471 -0.225 1.00 92.69 165 LEU A N 1
ATOM 1251 C CA . LEU A 1 165 ? -8.808 -4.696 -1.077 1.00 92.69 165 LEU A CA 1
ATOM 1252 C C . LEU A 1 165 ? -9.713 -5.778 -0.488 1.00 92.69 165 LEU A C 1
ATOM 1254 O O . LEU A 1 165 ? -10.910 -5.564 -0.314 1.00 92.69 165 LEU A O 1
ATOM 1258 N N . VAL A 1 166 ? -9.126 -6.910 -0.107 1.00 94.69 166 VAL A N 1
ATOM 1259 C CA . VAL A 1 166 ? -9.841 -8.005 0.551 1.00 94.69 166 VAL A CA 1
ATOM 1260 C C . VAL A 1 166 ? -10.495 -7.520 1.845 1.00 94.69 166 VAL A C 1
ATOM 1262 O O . VAL A 1 166 ? -11.682 -7.762 2.050 1.00 94.69 166 VAL A O 1
ATOM 1265 N N . ALA A 1 167 ? -9.768 -6.785 2.690 1.00 93.56 167 ALA A N 1
ATOM 1266 C CA . ALA A 1 167 ? -10.320 -6.251 3.932 1.00 93.56 167 ALA A CA 1
ATOM 1267 C C . ALA A 1 167 ? -11.541 -5.348 3.682 1.00 93.56 167 ALA A C 1
ATOM 1269 O O . ALA A 1 167 ? -12.551 -5.515 4.356 1.00 93.56 167 ALA A O 1
ATOM 1270 N N . THR A 1 168 ? -11.492 -4.464 2.680 1.00 92.69 168 THR A N 1
ATOM 1271 C CA . THR A 1 168 ? -12.624 -3.577 2.342 1.00 92.69 168 THR A CA 1
ATOM 1272 C C . THR A 1 168 ? -13.840 -4.293 1.752 1.00 92.69 168 THR A C 1
ATOM 1274 O O . THR A 1 168 ? -14.938 -3.750 1.778 1.00 92.69 168 THR A O 1
ATOM 1277 N N . VAL A 1 169 ? -13.671 -5.497 1.198 1.00 94.50 169 VAL A N 1
ATOM 1278 C CA . VAL A 1 169 ? -14.798 -6.297 0.691 1.00 94.50 169 VAL A CA 1
ATOM 1279 C C . VAL A 1 169 ? -15.557 -6.975 1.836 1.00 94.50 169 VAL A C 1
ATOM 1281 O O . VAL A 1 169 ? -16.765 -7.182 1.727 1.00 94.50 169 VAL A O 1
ATOM 1284 N N . PHE A 1 170 ? -14.870 -7.325 2.927 1.00 90.88 170 PHE A N 1
ATOM 1285 C CA . PHE A 1 170 ? -15.453 -8.080 4.040 1.00 90.88 170 PHE A CA 1
ATOM 1286 C C . PHE A 1 170 ? -15.882 -7.225 5.243 1.00 90.88 170 PHE A C 1
ATOM 1288 O O . PHE A 1 170 ? -16.717 -7.689 6.024 1.00 90.88 170 PHE A O 1
ATOM 1295 N N . PHE A 1 171 ? -15.328 -6.021 5.412 1.00 84.69 171 PHE A N 1
ATOM 1296 C CA . PHE A 1 171 ? -15.551 -5.137 6.565 1.00 84.69 171 PHE A CA 1
ATOM 1297 C C . PHE A 1 171 ? -16.006 -3.744 6.132 1.00 84.69 171 PHE A C 1
ATOM 1299 O O . PHE A 1 171 ? -16.905 -3.200 6.814 1.00 84.69 171 PHE A O 1
#

pLDDT: mean 75.94, std 17.58, range [36.56, 97.44]

Foldseek 3Di:
DDDDDDDDDDDDDDDDPPPPPPVPPDPVVVVVVVVCVVVVVVVVVVVVVVVPVPPPVVPPDDDDPPDDDPPPVPPPPPPPDDDPVVLVVLLVLLLVLLVQLCCCVPPVVDPVSNVVSVVVNCCCQPPVVVHHLDLVVLVVLVVVCVVDVVRDDDPSSVSSNVSVVVSVVVD

Radius of gyration: 29.9 Å; chains: 1; bounding box: 81×47×75 Å